Protein AF-A0A8H5G8B0-F1 (afdb_monomer)

Sequence (170 aa):
MNPIKRRKSSADFLSGIIDVLPSPAPQIRHLLTLHYIPQLEVNMFSFICLSVLVATLALATSSNAQSQAQCARNYTVHLGDICDGISAAQHTSTFQLANANQGVINADCSNLAAGMPLCLGDLGKDCSTVTVVQSGVGCATIADNAGIPLDTLLHNNPNVNADCTNIYEL

Mean predicted aligned error: 15.86 Å

Organism: NCBI:txid182062

Radius of gyration: 25.67 Å; Cα contacts (8 Å, |Δi|>4): 141; chains: 1; bounding box: 31×90×70 Å

Structure (mmCIF, N/CA/C/O backbone):
data_AF-A0A8H5G8B0-F1
#
_entry.id   AF-A0A8H5G8B0-F1
#
loop_
_atom_site.group_PDB
_atom_site.id
_atom_site.type_symbol
_atom_site.label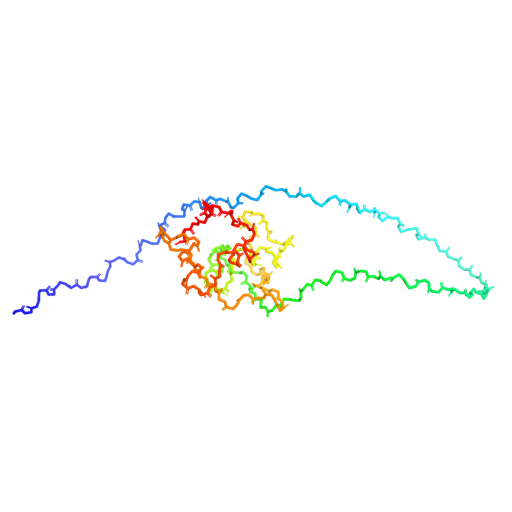_atom_id
_atom_site.label_alt_id
_atom_site.label_comp_id
_atom_site.label_asym_id
_atom_site.label_entity_id
_atom_site.label_seq_id
_atom_site.pdbx_PDB_ins_code
_atom_site.Cartn_x
_atom_site.Cartn_y
_atom_site.Cartn_z
_atom_site.occupancy
_atom_site.B_iso_or_equiv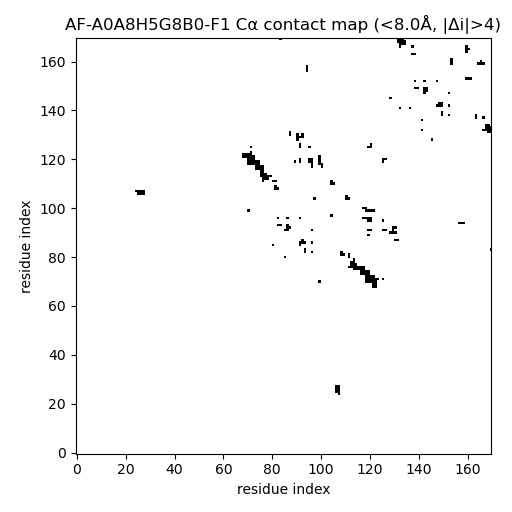
_atom_site.auth_seq_id
_atom_site.auth_comp_id
_atom_site.auth_asym_id
_atom_site.auth_atom_id
_atom_site.pdbx_PDB_model_num
ATOM 1 N N . MET A 1 1 ? 7.543 -42.416 29.370 1.00 39.25 1 MET A N 1
ATOM 2 C CA . MET A 1 1 ? 7.867 -43.144 28.124 1.00 39.25 1 MET A CA 1
ATOM 3 C C . MET A 1 1 ? 7.767 -42.161 26.965 1.00 39.25 1 MET A C 1
ATOM 5 O O . MET A 1 1 ? 6.714 -41.571 26.786 1.00 39.25 1 MET A O 1
ATOM 9 N N . ASN A 1 2 ? 8.889 -41.914 26.283 1.00 27.92 2 ASN A N 1
ATOM 10 C CA . ASN A 1 2 ? 9.012 -41.094 25.066 1.00 27.92 2 ASN A CA 1
ATOM 11 C C . ASN A 1 2 ? 8.803 -42.008 23.813 1.00 27.92 2 ASN A C 1
ATOM 13 O O . ASN A 1 2 ? 8.553 -43.199 24.001 1.00 27.92 2 ASN A O 1
ATOM 17 N N . PRO A 1 3 ? 8.868 -41.533 22.553 1.00 43.97 3 PRO A N 1
ATOM 18 C CA . PRO A 1 3 ? 7.772 -41.543 21.585 1.00 43.97 3 PRO A CA 1
ATOM 19 C C . PRO A 1 3 ? 8.006 -42.522 20.411 1.00 43.97 3 PRO A C 1
ATOM 21 O O . PRO A 1 3 ? 9.136 -42.897 20.095 1.00 43.97 3 PRO A O 1
ATOM 24 N N . ILE A 1 4 ? 6.955 -42.895 19.677 1.00 42.88 4 ILE A N 1
ATOM 25 C CA . ILE A 1 4 ? 7.121 -43.641 18.419 1.00 42.88 4 ILE A CA 1
ATOM 26 C C . ILE A 1 4 ? 7.371 -42.645 17.279 1.00 42.88 4 ILE A C 1
ATOM 28 O O . ILE A 1 4 ? 6.452 -42.019 16.758 1.00 42.88 4 ILE A O 1
ATOM 32 N N . LYS A 1 5 ? 8.642 -42.530 16.872 1.00 48.66 5 LYS A N 1
ATOM 33 C CA . LYS A 1 5 ? 9.064 -41.985 15.572 1.00 48.66 5 LYS A CA 1
ATOM 34 C C . LYS A 1 5 ? 8.484 -42.851 14.445 1.00 48.66 5 LYS A C 1
ATOM 36 O O . LYS A 1 5 ? 8.830 -44.029 14.356 1.00 48.66 5 LYS A O 1
ATOM 41 N N . ARG A 1 6 ? 7.726 -42.266 13.512 1.00 43.47 6 ARG A N 1
ATOM 42 C CA . ARG A 1 6 ? 7.654 -42.784 12.133 1.00 43.47 6 ARG A CA 1
ATOM 43 C C . ARG A 1 6 ? 8.392 -41.850 11.181 1.00 43.47 6 ARG A C 1
ATOM 45 O O . ARG A 1 6 ? 8.407 -40.637 11.352 1.00 43.47 6 ARG A O 1
ATOM 52 N N . ARG A 1 7 ? 9.115 -42.489 10.265 1.00 46.97 7 ARG A N 1
ATOM 53 C CA . ARG A 1 7 ? 10.191 -41.944 9.440 1.00 46.97 7 ARG A CA 1
ATOM 54 C C . ARG A 1 7 ? 9.650 -41.046 8.327 1.00 46.97 7 ARG A C 1
ATOM 56 O O . ARG A 1 7 ? 8.618 -41.340 7.739 1.00 46.97 7 ARG A O 1
ATOM 63 N N . LYS A 1 8 ? 10.427 -40.009 8.020 1.00 48.75 8 LYS A N 1
ATOM 64 C CA . LYS A 1 8 ? 10.336 -39.171 6.823 1.00 48.75 8 LYS A CA 1
ATOM 65 C C . LYS A 1 8 ? 10.572 -40.060 5.592 1.00 48.75 8 LYS A C 1
ATOM 67 O O . LYS A 1 8 ? 11.627 -40.688 5.515 1.00 48.75 8 LYS A O 1
ATOM 72 N N . SER A 1 9 ? 9.599 -40.147 4.685 1.00 37.34 9 SER A N 1
ATOM 73 C CA . SER A 1 9 ? 9.805 -40.712 3.346 1.00 37.34 9 SER A CA 1
ATOM 74 C C . SER A 1 9 ? 9.995 -39.555 2.373 1.00 37.34 9 SER A C 1
ATOM 76 O O . SER A 1 9 ? 9.118 -38.708 2.229 1.00 37.34 9 SER A O 1
ATOM 78 N N . SER A 1 10 ? 11.181 -39.494 1.776 1.00 50.41 10 SER A N 1
ATOM 79 C CA . SER A 1 10 ? 11.573 -38.555 0.731 1.00 50.41 10 SER A CA 1
ATOM 80 C C . SER A 1 10 ? 11.003 -39.023 -0.611 1.00 50.41 10 SER A C 1
ATOM 82 O O . SER A 1 10 ? 11.684 -39.717 -1.353 1.00 50.41 10 SER A O 1
ATOM 84 N N . ALA A 1 11 ? 9.735 -38.712 -0.848 1.00 45.16 11 ALA A N 1
ATOM 85 C CA . ALA A 1 11 ? 8.967 -38.771 -2.099 1.00 45.16 11 ALA A CA 1
ATOM 86 C C . ALA A 1 11 ? 7.541 -38.450 -1.623 1.00 45.16 11 ALA A C 1
ATOM 88 O O . ALA A 1 11 ? 6.993 -39.215 -0.843 1.00 45.16 11 ALA A O 1
ATOM 89 N N . ASP A 1 12 ? 7.017 -37.235 -1.759 1.00 40.69 12 ASP A N 1
ATOM 90 C CA . ASP A 1 12 ? 6.590 -36.672 -3.031 1.00 40.69 12 ASP A CA 1
ATOM 91 C C . ASP A 1 12 ? 6.764 -35.148 -3.024 1.00 40.69 12 ASP A C 1
ATOM 93 O O . ASP A 1 12 ? 6.009 -34.395 -2.415 1.00 40.69 12 ASP A O 1
ATOM 97 N N . PHE A 1 13 ? 7.812 -34.692 -3.707 1.00 43.84 13 PHE A N 1
ATOM 98 C CA . PHE A 1 13 ? 8.134 -33.284 -3.945 1.00 43.84 13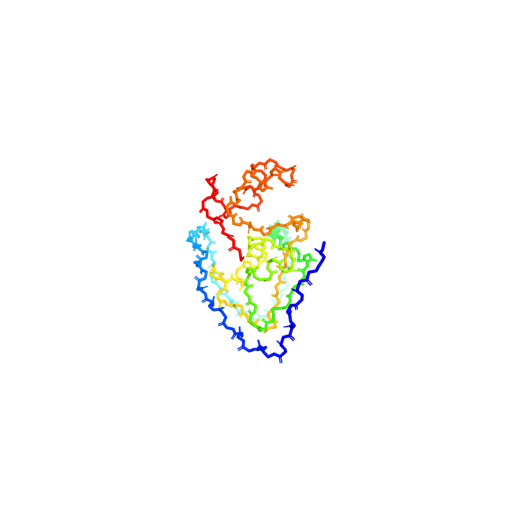 PHE A CA 1
ATOM 99 C C . PHE A 1 13 ? 7.465 -32.781 -5.237 1.00 43.84 13 PHE A C 1
ATOM 101 O O . PHE A 1 13 ? 8.051 -31.989 -5.960 1.00 43.84 13 PHE A O 1
ATOM 108 N N . LEU A 1 14 ? 6.271 -33.273 -5.585 1.00 43.41 14 LEU A N 1
ATOM 109 C CA . LEU A 1 14 ? 5.559 -32.881 -6.809 1.00 43.41 14 LEU A CA 1
ATOM 110 C C . LEU A 1 14 ? 4.044 -32.835 -6.589 1.00 43.41 14 LEU A C 1
ATOM 112 O O . LEU A 1 14 ? 3.292 -33.631 -7.137 1.00 43.41 14 LEU A O 1
ATOM 116 N N . SER A 1 15 ? 3.603 -31.854 -5.809 1.00 40.06 15 SER A N 1
ATOM 117 C CA . SER A 1 15 ? 2.235 -31.340 -5.905 1.00 40.06 15 SER A CA 1
ATOM 118 C C . SER A 1 15 ? 2.280 -29.816 -5.787 1.00 40.06 15 SER A C 1
ATOM 120 O O . SER A 1 15 ? 1.737 -29.216 -4.867 1.00 40.06 15 SER A O 1
ATOM 122 N N . GLY A 1 16 ? 3.047 -29.195 -6.687 1.00 42.47 16 GLY A N 1
ATOM 123 C CA . GLY A 1 16 ? 2.882 -27.784 -7.016 1.00 42.47 16 GLY A CA 1
ATOM 124 C C . GLY A 1 16 ? 1.698 -27.648 -7.969 1.00 42.47 16 GLY A C 1
ATOM 125 O O . GLY A 1 16 ? 1.522 -28.507 -8.829 1.00 42.47 16 GLY A O 1
ATOM 126 N N . ILE A 1 17 ? 0.942 -26.560 -7.820 1.00 44.44 17 ILE A N 1
ATOM 127 C CA . ILE A 1 17 ? -0.392 -26.283 -8.384 1.00 44.44 17 ILE A CA 1
ATOM 128 C C . ILE A 1 17 ? -1.507 -26.730 -7.420 1.00 44.44 17 ILE A C 1
ATOM 130 O O . ILE A 1 17 ? -2.270 -27.653 -7.682 1.00 44.44 17 ILE A O 1
ATOM 134 N N . ILE A 1 18 ? -1.574 -26.044 -6.275 1.00 39.69 18 ILE A N 1
ATOM 135 C CA . ILE A 1 18 ? -2.824 -25.851 -5.535 1.00 39.69 18 ILE A CA 1
ATOM 136 C C . ILE A 1 18 ? -3.424 -24.562 -6.096 1.00 39.69 18 ILE A C 1
ATOM 138 O O . ILE A 1 18 ? -2.825 -23.497 -5.972 1.00 39.69 18 ILE A O 1
ATOM 142 N N . ASP A 1 19 ? -4.531 -24.723 -6.813 1.00 31.23 19 ASP A N 1
ATOM 143 C CA . ASP A 1 19 ? -5.660 -23.802 -6.932 1.00 31.23 19 ASP A CA 1
ATOM 144 C C . ASP A 1 19 ? -5.351 -22.308 -6.752 1.00 31.23 19 ASP A C 1
ATOM 146 O O . ASP A 1 19 ? -5.561 -21.721 -5.691 1.00 31.23 19 ASP A O 1
ATOM 150 N N . VAL A 1 20 ? -4.952 -21.659 -7.851 1.00 40.31 20 VAL A N 1
ATOM 151 C CA . VAL A 1 20 ? -5.184 -20.221 -8.025 1.00 40.31 20 VAL A CA 1
ATOM 152 C C . VAL A 1 20 ? -6.694 -20.047 -8.180 1.00 40.31 20 VAL A C 1
ATOM 154 O O . VAL A 1 20 ? -7.227 -20.015 -9.290 1.00 40.31 20 VAL A O 1
ATOM 157 N N . LEU A 1 21 ? -7.412 -20.002 -7.058 1.00 33.22 21 LEU A N 1
ATOM 158 C CA . LEU A 1 21 ? -8.733 -19.397 -7.046 1.00 33.22 21 LEU A CA 1
ATOM 159 C C . LEU A 1 21 ? -8.536 -17.949 -7.511 1.00 33.22 21 LEU A C 1
ATOM 161 O O . LEU A 1 21 ? -7.690 -17.253 -6.945 1.00 33.22 21 LEU A O 1
ATOM 165 N N . PRO A 1 22 ? -9.247 -17.486 -8.552 1.00 36.88 22 PRO A N 1
ATOM 166 C CA . PRO A 1 22 ? -9.211 -16.081 -8.908 1.00 36.88 22 PRO A CA 1
ATOM 167 C C . PRO A 1 22 ? -9.704 -15.298 -7.691 1.00 36.88 22 PRO A C 1
ATOM 169 O O . PRO A 1 22 ? -10.882 -15.376 -7.335 1.00 36.88 22 PRO A O 1
ATOM 172 N N . SER A 1 23 ? -8.782 -14.591 -7.032 1.00 45.09 23 SER A N 1
ATOM 173 C CA . SER A 1 23 ? -9.120 -13.605 -6.011 1.00 45.09 23 SER A CA 1
ATOM 174 C C . SER A 1 23 ? -10.174 -12.673 -6.619 1.00 45.09 23 SER A C 1
ATOM 176 O O . SER A 1 23 ? -10.031 -12.289 -7.790 1.00 45.09 23 SER A O 1
ATOM 178 N N . PRO A 1 24 ? -11.281 -12.368 -5.918 1.00 41.22 24 PRO A N 1
ATOM 179 C CA . PRO A 1 24 ? -12.280 -11.456 -6.444 1.00 41.22 24 PRO A CA 1
ATOM 180 C C . PRO A 1 24 ? -11.581 -10.128 -6.722 1.00 41.22 24 PRO A C 1
ATOM 182 O O . PRO A 1 24 ? -11.115 -9.463 -5.800 1.00 41.22 24 PRO A O 1
ATOM 185 N N . ALA A 1 25 ? -11.481 -9.785 -8.010 1.00 44.25 25 ALA A N 1
ATOM 186 C CA . ALA A 1 25 ? -10.879 -8.550 -8.486 1.00 44.25 25 ALA A CA 1
ATOM 187 C C . ALA A 1 25 ? -11.283 -7.385 -7.568 1.00 44.25 25 ALA A C 1
ATOM 189 O O . ALA A 1 25 ? -12.480 -7.261 -7.267 1.00 44.25 25 ALA A O 1
ATOM 190 N N . PRO A 1 26 ? -10.346 -6.529 -7.120 1.00 43.81 26 PRO A N 1
ATOM 191 C CA . PRO A 1 26 ? -10.726 -5.332 -6.393 1.00 43.81 26 PRO A CA 1
ATOM 192 C C . PRO A 1 26 ? -11.654 -4.528 -7.307 1.00 43.81 26 PRO A C 1
ATOM 194 O O . PRO A 1 26 ? -11.273 -4.054 -8.376 1.00 43.81 26 PRO A O 1
ATOM 197 N N . GLN A 1 27 ? -12.926 -4.465 -6.915 1.00 41.59 27 GLN A N 1
ATOM 198 C CA . GLN A 1 27 ? -13.987 -3.769 -7.630 1.00 41.59 27 GLN A CA 1
ATOM 199 C C . GLN A 1 27 ? -13.703 -2.267 -7.584 1.00 41.59 27 GLN A C 1
ATOM 201 O O . GLN A 1 27 ? -14.251 -1.536 -6.762 1.00 41.59 27 GLN A O 1
ATOM 206 N N . ILE A 1 28 ? -12.835 -1.785 -8.468 1.00 48.81 28 ILE A N 1
ATOM 207 C CA . ILE A 1 28 ? -12.611 -0.356 -8.653 1.00 48.81 28 ILE A CA 1
ATOM 208 C C . ILE A 1 28 ? -13.630 0.121 -9.677 1.00 48.81 28 ILE A C 1
ATOM 210 O O . ILE A 1 28 ? -13.414 0.083 -10.889 1.00 48.81 28 ILE A O 1
ATOM 214 N N . ARG A 1 29 ? -14.777 0.586 -9.177 1.00 34.59 29 ARG A N 1
ATOM 215 C CA . ARG A 1 29 ? -15.742 1.329 -9.988 1.00 34.59 29 ARG A CA 1
ATOM 216 C C . ARG A 1 29 ? -15.599 2.838 -9.780 1.00 34.59 29 ARG A C 1
ATOM 218 O O . ARG A 1 29 ? -16.159 3.417 -8.862 1.00 34.59 29 ARG A O 1
ATOM 225 N N . HIS A 1 30 ? -14.865 3.395 -10.744 1.00 43.22 30 HIS A N 1
ATOM 226 C CA . HIS A 1 30 ? -15.032 4.660 -11.470 1.00 43.22 30 HIS A CA 1
ATOM 227 C C . HIS A 1 30 ? -14.971 6.029 -10.770 1.00 43.22 30 HIS A C 1
ATOM 229 O O . HIS A 1 30 ? -15.927 6.499 -10.165 1.00 43.22 30 HIS A O 1
ATOM 235 N N . LEU A 1 31 ? -13.852 6.708 -11.074 1.00 38.44 31 LEU A N 1
ATOM 236 C CA . LEU A 1 31 ? -13.731 7.984 -11.804 1.00 38.44 31 LEU A CA 1
ATOM 237 C C . LEU A 1 31 ? -14.830 9.035 -11.611 1.00 38.44 31 LEU A C 1
ATOM 239 O O . LEU A 1 31 ? -15.921 8.867 -12.142 1.00 38.44 31 LEU A O 1
ATOM 243 N N . LEU A 1 32 ? -14.412 10.216 -11.145 1.00 28.72 32 LEU A N 1
ATOM 244 C CA . LEU A 1 32 ? -14.804 11.505 -11.729 1.00 28.72 32 LEU A CA 1
ATOM 245 C C . LEU A 1 32 ? -13.633 12.505 -11.608 1.00 28.72 32 LEU A C 1
ATOM 247 O O . LEU A 1 32 ? -13.565 13.289 -10.668 1.00 28.72 32 LEU 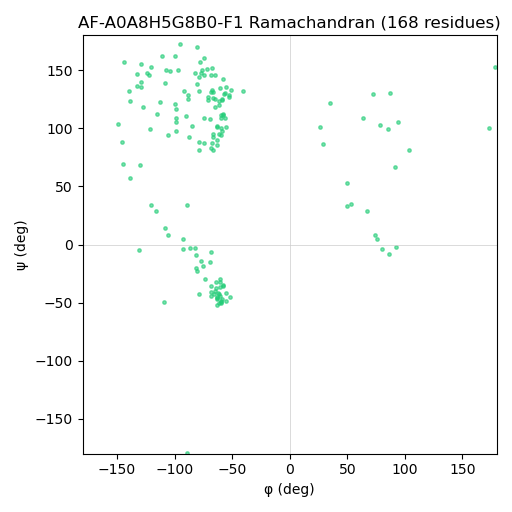A O 1
ATOM 251 N N . THR A 1 33 ? -12.730 12.525 -12.590 1.00 36.94 33 THR A N 1
ATOM 252 C CA . THR A 1 33 ? -12.008 13.754 -12.967 1.00 36.94 33 THR A CA 1
ATOM 253 C C . THR A 1 33 ? -12.597 14.240 -14.286 1.00 36.94 33 THR A C 1
ATOM 255 O O . THR A 1 33 ? -12.239 13.779 -15.366 1.00 36.94 33 THR A O 1
ATOM 258 N N . LEU A 1 34 ? -13.566 15.152 -14.197 1.00 37.47 34 LEU A N 1
ATOM 259 C CA . LEU A 1 34 ? -13.910 16.036 -15.311 1.00 37.47 34 LEU A CA 1
ATOM 260 C C . LEU A 1 34 ? -12.840 17.138 -15.409 1.00 37.47 34 LEU A C 1
ATOM 262 O O . LEU A 1 34 ? -12.314 17.544 -14.373 1.00 37.47 34 LEU A O 1
ATOM 266 N N . HIS A 1 35 ? -12.618 17.631 -16.637 1.00 44.44 35 HIS A N 1
ATOM 267 C CA . HIS A 1 35 ? -11.688 18.677 -17.134 1.00 44.44 35 HIS A CA 1
ATOM 268 C C . HIS A 1 35 ? -10.447 18.102 -17.859 1.00 44.44 35 HIS A C 1
ATOM 270 O O . HIS A 1 35 ? -9.445 17.769 -17.244 1.00 44.44 35 HIS A O 1
ATOM 276 N N . TYR A 1 36 ? -10.575 17.735 -19.143 1.00 40.06 36 TYR A N 1
ATOM 277 C CA . TYR A 1 36 ? -10.458 18.571 -20.365 1.00 40.06 36 TYR A CA 1
ATOM 278 C C . TYR A 1 36 ? -8.999 18.726 -20.840 1.00 40.06 36 TYR A C 1
ATOM 280 O O . TYR A 1 36 ? -8.250 19.552 -20.329 1.00 40.06 36 TYR A O 1
ATOM 288 N N . ILE A 1 37 ? -8.618 17.934 -21.850 1.00 46.06 37 ILE A N 1
ATOM 289 C CA . ILE A 1 37 ? -7.365 18.076 -22.605 1.00 46.06 37 ILE A CA 1
ATOM 290 C C . ILE A 1 37 ? -7.703 18.826 -23.903 1.00 46.06 37 ILE A C 1
ATOM 292 O O . ILE A 1 37 ? -8.349 18.230 -24.771 1.00 46.06 37 ILE A O 1
ATOM 296 N N . PRO A 1 38 ? -7.304 20.098 -24.085 1.00 48.22 38 PRO A N 1
ATOM 297 C CA . PRO A 1 38 ? -7.345 20.699 -25.405 1.00 48.22 38 PRO A CA 1
ATOM 298 C C . PRO A 1 38 ? -6.245 20.073 -26.270 1.00 48.22 38 PRO A C 1
ATOM 300 O O . PRO A 1 38 ? -5.070 20.038 -25.904 1.00 48.22 38 PRO A O 1
ATOM 303 N N . GLN A 1 39 ? -6.682 19.536 -27.404 1.00 46.31 39 GLN A N 1
ATOM 304 C CA . GLN A 1 39 ? -5.855 18.977 -28.462 1.00 46.31 39 GLN A CA 1
ATOM 305 C C . GLN A 1 39 ? -4.875 20.030 -28.994 1.00 46.31 39 GLN A C 1
ATOM 307 O O . GLN A 1 39 ? -5.209 21.209 -29.117 1.00 46.31 39 GLN A O 1
ATOM 312 N N . LEU A 1 40 ? -3.668 19.563 -29.311 1.00 46.62 40 LEU A N 1
ATOM 313 C CA . LEU A 1 40 ? -2.637 20.292 -30.035 1.00 46.62 40 LEU A CA 1
ATOM 314 C C . LEU A 1 40 ? -3.192 20.857 -31.351 1.00 46.62 40 LEU A C 1
ATOM 316 O O . LEU A 1 40 ? -3.627 20.092 -32.205 1.00 46.62 40 LEU A O 1
ATOM 320 N N . GLU A 1 41 ? -2.996 22.153 -31.580 1.00 44.78 41 GLU A N 1
ATOM 321 C CA . GLU A 1 41 ? -2.649 22.645 -32.914 1.00 44.78 41 GLU A CA 1
ATOM 322 C C . GLU A 1 41 ? -1.308 23.372 -32.822 1.00 44.78 41 GLU A C 1
ATOM 324 O O . GLU A 1 41 ? -1.203 24.516 -32.379 1.00 44.78 41 GLU A O 1
ATOM 329 N N . VAL A 1 42 ? -0.243 22.670 -33.211 1.00 46.41 42 VAL A N 1
ATOM 330 C CA . VAL A 1 42 ? 1.054 23.289 -33.479 1.00 46.41 42 VAL A CA 1
ATOM 331 C C . VAL A 1 42 ? 0.991 23.936 -34.859 1.00 46.41 42 VAL A C 1
ATOM 333 O O . VAL A 1 42 ? 1.344 23.327 -35.866 1.00 46.41 42 VAL A O 1
ATOM 336 N N . ASN A 1 43 ? 0.547 25.191 -34.916 1.00 47.97 43 ASN A N 1
ATOM 337 C CA . ASN A 1 43 ? 0.698 25.997 -36.123 1.00 47.97 43 ASN A CA 1
ATOM 338 C C . ASN A 1 43 ? 2.157 26.437 -36.267 1.00 47.97 43 ASN A C 1
ATOM 340 O O . ASN A 1 43 ? 2.590 27.498 -35.821 1.00 47.97 43 ASN A O 1
ATOM 344 N N . MET A 1 44 ? 2.911 25.559 -36.918 1.00 55.00 44 MET A N 1
ATOM 345 C CA . MET A 1 44 ? 4.179 25.836 -37.562 1.00 55.00 44 MET A CA 1
ATOM 346 C C . MET A 1 44 ? 3.964 26.875 -38.671 1.00 55.00 44 MET A C 1
ATOM 348 O O . MET A 1 44 ? 3.629 26.519 -39.797 1.00 55.00 44 MET A O 1
ATOM 352 N N . PHE A 1 45 ? 4.177 28.159 -38.368 1.00 47.44 45 PHE A N 1
ATOM 353 C CA . PHE A 1 45 ? 4.349 29.187 -39.393 1.00 47.44 45 PHE A CA 1
ATOM 354 C C . PHE A 1 45 ? 5.748 29.786 -39.335 1.00 47.44 45 PHE A C 1
ATOM 356 O O . PHE A 1 45 ? 6.182 30.428 -38.383 1.00 47.44 45 PHE A O 1
ATOM 363 N N . SER A 1 46 ? 6.443 29.460 -40.411 1.00 51.94 46 SER A N 1
ATOM 364 C CA . SER A 1 46 ? 7.800 29.795 -40.773 1.00 51.94 46 SER A CA 1
ATOM 365 C C . SER A 1 46 ? 7.917 31.236 -41.302 1.00 51.94 46 SER A C 1
ATOM 367 O O . SER A 1 46 ? 6.970 31.766 -41.876 1.00 51.94 46 SER A O 1
ATOM 369 N N . PHE A 1 47 ? 9.144 31.766 -41.206 1.00 44.28 47 PHE A N 1
ATOM 370 C CA . PHE A 1 47 ? 9.771 32.856 -41.979 1.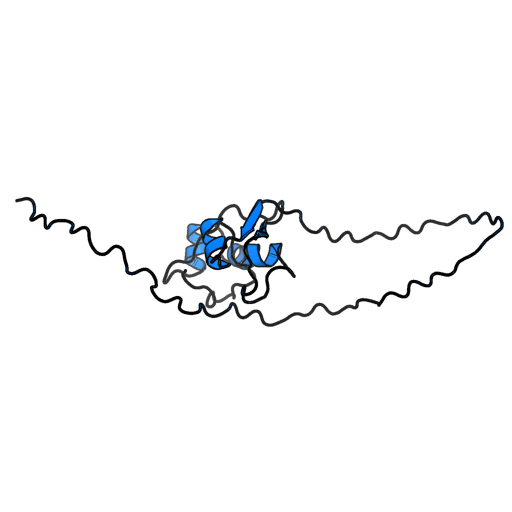00 44.28 47 PHE A CA 1
ATOM 371 C C . PHE A 1 47 ? 9.739 34.331 -41.481 1.00 44.28 47 PHE A C 1
ATOM 373 O O . PHE A 1 47 ? 8.788 35.065 -41.696 1.00 44.28 47 PHE A O 1
ATOM 380 N N . ILE A 1 48 ? 10.920 34.758 -40.989 1.00 50.91 48 ILE A N 1
ATOM 381 C CA . ILE A 1 48 ? 11.741 35.940 -41.375 1.00 50.91 48 ILE A CA 1
ATOM 382 C C . ILE A 1 48 ? 11.305 37.392 -41.001 1.00 50.91 48 ILE A C 1
ATOM 384 O O . ILE A 1 48 ? 10.272 37.895 -41.414 1.00 50.91 48 ILE A O 1
ATOM 388 N N . CYS A 1 49 ? 12.287 38.098 -40.404 1.00 50.72 49 CYS A N 1
ATOM 389 C CA . CYS A 1 49 ? 12.630 39.541 -40.453 1.00 50.72 49 CYS A CA 1
ATOM 390 C C . CYS A 1 49 ? 12.008 40.599 -39.510 1.00 50.72 49 CYS A C 1
ATOM 392 O O . CYS A 1 49 ? 10.812 40.840 -39.477 1.00 50.72 49 CYS A O 1
ATOM 394 N N . LEU A 1 50 ? 12.957 41.372 -38.950 1.00 41.69 50 LEU A N 1
ATOM 395 C CA . LEU A 1 50 ? 12.923 42.761 -38.461 1.00 41.69 50 LEU A CA 1
ATOM 396 C C . LEU A 1 50 ? 12.290 43.071 -37.086 1.00 41.69 50 LEU A C 1
ATOM 398 O O . LEU A 1 50 ? 11.086 43.213 -36.925 1.00 41.69 50 LEU A O 1
ATOM 402 N N . SER A 1 51 ? 13.190 43.283 -36.118 1.00 58.25 51 SER A N 1
ATOM 403 C CA . SER A 1 51 ? 13.169 44.327 -35.078 1.00 58.25 51 SER A CA 1
ATOM 404 C C . SER A 1 51 ? 11.813 44.908 -34.649 1.00 58.25 51 SER A C 1
ATOM 406 O O . SER A 1 51 ? 11.348 45.885 -35.235 1.00 58.25 51 SER A O 1
ATOM 408 N N . VAL A 1 52 ? 11.292 44.448 -33.508 1.00 48.47 52 VAL A N 1
ATOM 409 C CA . VAL A 1 52 ? 10.457 45.275 -32.622 1.00 48.47 52 VAL A CA 1
ATOM 410 C C . VAL A 1 52 ? 10.848 44.992 -31.170 1.00 48.47 52 VAL A C 1
ATOM 412 O O . VAL A 1 52 ? 10.839 43.850 -30.717 1.00 48.47 52 VAL A O 1
ATOM 415 N N . LEU A 1 53 ? 11.219 46.055 -30.452 1.00 54.75 53 LEU A N 1
ATOM 416 C CA . LEU A 1 53 ? 11.434 46.082 -29.008 1.00 54.75 53 LEU A CA 1
ATOM 417 C C . LEU A 1 53 ? 10.079 45.859 -28.317 1.00 54.75 53 LEU A C 1
ATOM 419 O O . LEU A 1 53 ? 9.329 46.808 -28.103 1.00 54.75 53 LEU A O 1
ATOM 423 N N . VAL A 1 54 ? 9.736 44.613 -27.999 1.00 52.59 54 VAL A N 1
ATOM 424 C CA . VAL A 1 54 ? 8.543 44.312 -27.200 1.00 52.59 54 VAL A CA 1
ATOM 425 C C . VAL A 1 54 ? 8.993 44.099 -25.761 1.00 52.59 54 VAL A C 1
ATOM 427 O O . VAL A 1 54 ? 9.595 43.081 -25.432 1.00 52.59 54 VAL A O 1
ATOM 430 N N . ALA A 1 55 ? 8.723 45.080 -24.897 1.00 55.66 55 ALA A N 1
ATOM 431 C CA . ALA A 1 55 ? 8.811 44.903 -23.453 1.00 55.66 55 ALA A CA 1
ATOM 432 C C . ALA A 1 55 ? 7.694 43.939 -23.026 1.00 55.66 55 ALA A C 1
ATOM 434 O O . ALA A 1 55 ? 6.572 44.346 -22.731 1.00 55.66 55 ALA A O 1
ATOM 435 N N . THR A 1 56 ? 7.977 42.639 -23.070 1.00 55.44 56 THR A N 1
ATOM 436 C CA . THR A 1 56 ? 7.039 41.612 -22.628 1.00 55.44 56 THR A CA 1
ATOM 437 C C . THR A 1 56 ? 7.004 41.609 -21.107 1.00 55.44 56 THR A C 1
ATOM 439 O O . THR A 1 56 ? 7.957 41.185 -20.453 1.00 55.44 56 THR A O 1
ATOM 442 N N . LEU A 1 57 ? 5.896 42.082 -20.541 1.00 57.19 57 LEU A N 1
ATOM 443 C CA . LEU A 1 57 ? 5.555 41.851 -19.145 1.00 57.19 57 LEU A CA 1
ATOM 444 C C . LEU A 1 57 ? 5.366 40.335 -18.984 1.00 57.19 57 LEU A C 1
ATOM 446 O O . LEU A 1 57 ? 4.361 39.780 -19.427 1.00 57.19 57 LEU A O 1
ATOM 450 N N . ALA A 1 58 ? 6.369 39.648 -18.437 1.00 61.88 58 ALA A N 1
ATOM 451 C CA . ALA A 1 58 ? 6.275 38.227 -18.143 1.00 61.88 58 ALA A CA 1
ATOM 452 C C . ALA A 1 58 ? 5.232 38.042 -17.033 1.00 61.88 58 ALA A C 1
ATOM 454 O O . ALA A 1 58 ? 5.527 38.191 -15.849 1.00 61.88 58 ALA A O 1
ATOM 455 N N . LEU A 1 59 ? 3.989 37.757 -17.420 1.00 61.09 59 LEU A N 1
ATOM 456 C CA . LEU A 1 59 ? 3.003 37.182 -16.518 1.00 61.09 59 LEU A CA 1
ATOM 457 C C . LEU A 1 59 ? 3.561 35.816 -16.120 1.00 61.09 59 LEU A C 1
ATOM 459 O O . LEU A 1 59 ? 3.550 34.879 -16.919 1.00 61.09 59 LEU A O 1
ATOM 463 N N . ALA A 1 60 ? 4.125 35.739 -14.914 1.00 63.22 60 ALA A N 1
ATOM 464 C CA . ALA A 1 60 ? 4.519 34.485 -14.301 1.00 63.22 60 ALA A CA 1
ATOM 465 C C . ALA A 1 60 ? 3.258 33.625 -14.187 1.00 63.22 60 ALA A C 1
ATOM 467 O O . ALA A 1 60 ? 2.438 33.803 -13.288 1.00 63.22 60 ALA A O 1
ATOM 468 N N . THR A 1 61 ? 3.065 32.726 -15.148 1.00 61.16 61 THR A N 1
ATOM 469 C CA . THR A 1 61 ? 2.106 31.646 -14.994 1.00 61.16 61 THR A CA 1
ATOM 470 C C . THR A 1 61 ? 2.702 30.745 -13.927 1.00 61.16 61 THR A C 1
ATOM 472 O O . THR A 1 61 ? 3.739 30.116 -14.126 1.00 61.16 61 THR A O 1
ATOM 475 N N . SER A 1 62 ? 2.104 30.756 -12.736 1.00 57.12 62 SER A N 1
ATOM 476 C CA . SER A 1 62 ? 2.383 29.748 -11.726 1.00 57.12 62 SER A CA 1
ATOM 477 C C . SER A 1 62 ? 2.005 28.410 -12.343 1.00 57.12 62 SER A C 1
ATOM 479 O O . SER A 1 62 ? 0.823 28.075 -12.444 1.00 57.12 62 SER A O 1
ATOM 481 N N . SER A 1 63 ? 3.002 27.669 -12.817 1.00 58.84 63 SER A N 1
ATOM 482 C CA . SER A 1 63 ? 2.838 26.254 -13.073 1.00 58.84 63 SER A CA 1
ATOM 483 C C . SER A 1 63 ? 2.454 25.638 -11.735 1.00 58.84 63 SER A C 1
ATOM 485 O O . SER A 1 63 ? 3.246 25.599 -10.794 1.00 58.84 63 SER A O 1
ATOM 487 N N . ASN A 1 64 ? 1.209 25.174 -11.632 1.00 54.66 64 ASN A N 1
ATOM 488 C CA . ASN A 1 64 ? 0.876 24.151 -10.658 1.00 54.66 64 ASN A CA 1
ATOM 489 C C . ASN A 1 64 ? 1.699 22.931 -11.069 1.00 54.66 64 ASN A C 1
ATOM 491 O O . ASN A 1 64 ? 1.252 22.098 -11.856 1.00 54.66 64 ASN A O 1
ATOM 495 N N . ALA A 1 65 ? 2.947 22.870 -10.605 1.00 49.59 65 ALA A N 1
ATOM 496 C CA . ALA A 1 65 ? 3.692 21.637 -10.556 1.00 49.59 65 ALA A CA 1
ATOM 497 C C . ALA A 1 65 ? 2.905 20.762 -9.586 1.00 49.59 65 ALA A C 1
ATOM 499 O O . ALA A 1 65 ? 3.091 20.826 -8.372 1.00 49.59 65 ALA A O 1
ATOM 500 N N . GLN A 1 66 ? 1.949 20.005 -10.121 1.00 46.12 66 GLN A N 1
ATOM 501 C CA . GLN A 1 66 ? 1.432 18.844 -9.436 1.00 46.12 66 GLN A CA 1
ATOM 502 C C . GLN A 1 66 ? 2.652 17.953 -9.259 1.00 46.12 66 GLN A C 1
ATOM 504 O O . GLN A 1 66 ? 3.095 17.305 -10.204 1.00 46.12 66 GLN A O 1
ATOM 509 N N . SER A 1 67 ? 3.289 18.078 -8.094 1.00 52.50 67 SER A N 1
ATOM 510 C CA . SER A 1 67 ? 4.461 17.310 -7.720 1.00 52.50 67 SER A CA 1
ATOM 511 C C . SER A 1 67 ? 4.062 15.853 -7.867 1.00 52.50 67 SER A C 1
ATOM 513 O O . SER A 1 67 ? 3.366 15.330 -7.000 1.00 52.50 67 SER A O 1
ATOM 515 N N . GLN A 1 68 ? 4.459 15.204 -8.964 1.00 56.56 68 GLN A N 1
ATOM 516 C CA . GLN A 1 68 ? 4.516 13.752 -8.978 1.00 56.56 68 GLN A CA 1
ATOM 517 C C . GLN A 1 68 ? 5.428 13.403 -7.814 1.00 56.56 68 GLN A C 1
ATOM 519 O O . GLN A 1 68 ? 6.605 13.775 -7.810 1.00 56.56 68 GLN A O 1
ATOM 524 N N . ALA A 1 69 ? 4.839 12.847 -6.758 1.00 73.44 69 ALA A N 1
ATOM 525 C CA . ALA A 1 69 ? 5.599 12.471 -5.591 1.00 73.44 69 ALA A CA 1
ATOM 526 C C . ALA A 1 69 ? 6.695 11.510 -6.065 1.00 73.44 69 ALA A C 1
ATOM 528 O O . ALA A 1 69 ? 6.459 10.624 -6.885 1.00 73.44 69 ALA A O 1
ATOM 529 N N . GLN A 1 70 ? 7.934 11.780 -5.661 1.00 88.94 70 GLN A N 1
ATOM 530 C CA . GLN A 1 70 ? 9.059 10.976 -6.119 1.00 88.94 70 GLN A CA 1
ATOM 531 C C . GLN A 1 70 ? 8.954 9.580 -5.515 1.00 88.94 70 GLN A C 1
ATOM 533 O O . GLN A 1 70 ? 8.537 9.442 -4.370 1.00 88.94 70 GLN A O 1
ATOM 538 N N . CYS A 1 71 ? 9.377 8.554 -6.246 1.00 95.19 71 CYS A N 1
ATOM 539 C CA . CYS A 1 71 ? 9.318 7.201 -5.717 1.00 95.19 71 CYS A CA 1
ATOM 540 C C . CYS A 1 71 ? 10.349 6.978 -4.596 1.00 95.19 71 CYS A C 1
ATOM 542 O O . CYS A 1 71 ? 11.541 7.214 -4.799 1.00 95.19 71 CYS A O 1
ATOM 544 N N . ALA A 1 72 ? 9.907 6.500 -3.429 1.00 95.56 72 ALA A N 1
ATOM 545 C CA . ALA A 1 72 ? 10.776 6.205 -2.287 1.00 95.56 72 ALA A CA 1
ATOM 546 C C . ALA A 1 72 ? 11.514 4.871 -2.450 1.00 95.56 72 ALA A C 1
ATOM 548 O O . ALA A 1 72 ? 12.701 4.758 -2.143 1.00 95.56 72 ALA A O 1
ATOM 549 N N . ARG A 1 73 ? 10.802 3.850 -2.934 1.00 96.38 73 ARG A N 1
ATOM 550 C CA . ARG A 1 73 ? 11.308 2.485 -3.100 1.00 96.38 73 ARG A CA 1
ATOM 551 C C . ARG A 1 73 ? 10.809 1.908 -4.412 1.00 96.38 73 ARG A C 1
ATOM 553 O O . ARG A 1 73 ? 9.619 1.964 -4.693 1.00 96.38 73 ARG A O 1
ATOM 560 N N . ASN A 1 74 ? 11.711 1.317 -5.182 1.00 97.56 74 ASN A N 1
ATOM 561 C CA . ASN A 1 74 ? 11.391 0.734 -6.481 1.00 97.56 74 ASN A CA 1
ATOM 562 C C . ASN A 1 74 ? 11.337 -0.790 -6.393 1.00 97.56 74 ASN A C 1
ATOM 564 O O . ASN A 1 74 ? 12.083 -1.403 -5.629 1.00 97.56 74 ASN A O 1
ATOM 568 N N . TYR A 1 75 ? 10.500 -1.386 -7.231 1.00 98.31 75 TYR A N 1
ATOM 569 C CA . TYR A 1 75 ? 10.413 -2.822 -7.449 1.00 98.31 75 TYR A CA 1
ATOM 570 C C . TYR A 1 75 ? 10.387 -3.114 -8.945 1.00 98.31 75 TYR A C 1
ATOM 572 O O . TYR A 1 75 ? 9.862 -2.328 -9.727 1.00 98.31 75 TYR A O 1
ATOM 580 N N . THR A 1 76 ? 10.972 -4.233 -9.358 1.00 98.44 76 THR A N 1
ATOM 581 C CA . THR A 1 76 ? 10.869 -4.719 -10.737 1.00 98.44 76 THR A CA 1
ATOM 582 C C . THR A 1 76 ? 10.073 -6.005 -10.715 1.00 98.44 76 THR A C 1
ATOM 584 O O . THR A 1 76 ? 10.453 -6.944 -10.022 1.00 98.44 76 THR A O 1
ATOM 587 N N . VAL A 1 77 ? 8.975 -6.025 -11.465 1.00 98.56 77 VAL A N 1
ATOM 588 C CA . VAL A 1 77 ? 8.068 -7.170 -11.548 1.00 98.56 77 VAL A CA 1
ATOM 589 C C . VAL A 1 77 ? 8.809 -8.397 -12.078 1.00 98.56 77 VAL A C 1
ATOM 591 O O . VAL A 1 77 ? 9.530 -8.323 -13.076 1.00 98.56 77 VAL A O 1
ATOM 594 N N . HIS A 1 78 ? 8.602 -9.537 -11.435 1.00 98.00 78 HIS A N 1
ATOM 595 C CA . HIS A 1 78 ? 9.035 -10.855 -11.872 1.00 98.00 78 HIS A CA 1
ATOM 596 C C . HIS A 1 78 ? 7.880 -11.620 -12.525 1.00 98.00 78 HIS A C 1
ATOM 598 O O . HIS A 1 78 ? 6.701 -11.291 -12.392 1.00 98.00 78 HIS A O 1
ATOM 604 N N . LEU A 1 79 ? 8.223 -12.664 -13.282 1.00 96.94 79 LEU A N 1
ATOM 605 C CA . LEU A 1 79 ? 7.222 -13.515 -13.914 1.00 96.94 79 LEU A CA 1
ATOM 606 C C . LEU A 1 79 ? 6.408 -14.261 -12.846 1.00 96.94 79 LEU A C 1
ATOM 608 O O . LEU A 1 79 ? 6.979 -14.998 -12.047 1.00 96.94 79 LEU A O 1
ATOM 612 N N . GLY A 1 80 ? 5.083 -14.114 -12.896 1.00 94.94 80 GLY A N 1
ATOM 613 C CA . GLY A 1 80 ? 4.158 -14.742 -11.948 1.00 94.94 80 GLY A CA 1
ATOM 614 C C . GLY A 1 80 ? 3.810 -13.877 -10.736 1.00 94.94 80 GLY A C 1
ATOM 615 O O . GLY A 1 80 ? 2.989 -14.301 -9.927 1.00 94.94 80 GLY A O 1
ATOM 616 N N . ASP A 1 81 ? 4.382 -12.677 -10.622 1.00 97.88 81 ASP A N 1
ATOM 617 C CA . ASP A 1 81 ? 3.975 -11.730 -9.591 1.00 97.88 81 ASP A CA 1
ATOM 618 C C . ASP A 1 81 ? 2.525 -11.270 -9.785 1.00 97.88 81 ASP A C 1
ATOM 620 O O . ASP A 1 81 ? 2.049 -11.055 -10.902 1.00 97.88 81 ASP A O 1
ATOM 624 N N . ILE A 1 82 ? 1.860 -11.037 -8.659 1.00 95.94 82 ILE A N 1
ATOM 625 C CA . ILE A 1 82 ? 0.554 -10.383 -8.552 1.00 95.94 82 ILE A CA 1
ATOM 626 C C . ILE A 1 82 ? 0.657 -9.265 -7.508 1.00 95.94 82 ILE A C 1
ATOM 628 O O . ILE A 1 82 ? 1.516 -9.342 -6.623 1.00 95.94 82 ILE A O 1
ATOM 632 N N . CYS A 1 83 ? -0.203 -8.240 -7.576 1.00 96.31 83 CYS A N 1
ATOM 633 C CA . CYS A 1 83 ? -0.141 -7.102 -6.643 1.00 96.31 83 CYS A CA 1
ATOM 634 C C . CYS A 1 83 ? -0.127 -7.540 -5.180 1.00 96.31 83 CYS A C 1
ATOM 636 O O . CYS A 1 83 ? 0.704 -7.062 -4.418 1.00 96.31 83 CYS A O 1
ATOM 638 N N . ASP A 1 84 ? -0.991 -8.479 -4.807 1.00 95.25 84 ASP A N 1
ATOM 639 C CA . ASP A 1 84 ? -1.099 -8.974 -3.436 1.00 95.25 84 ASP A CA 1
ATOM 640 C C . ASP A 1 84 ? 0.203 -9.616 -2.934 1.00 95.25 84 ASP A C 1
ATOM 642 O O . ASP A 1 84 ? 0.674 -9.321 -1.834 1.00 95.25 84 ASP A O 1
ATOM 646 N N . GLY A 1 85 ? 0.828 -10.444 -3.775 1.00 96.50 85 GLY A N 1
ATOM 647 C CA . GLY A 1 85 ? 2.097 -11.104 -3.479 1.00 96.50 85 GLY A CA 1
ATOM 648 C C . GLY A 1 85 ? 3.250 -10.109 -3.357 1.00 96.50 85 GLY A C 1
ATOM 649 O O . GLY A 1 85 ? 4.039 -10.196 -2.414 1.00 96.50 85 GLY A O 1
ATOM 650 N N . ILE A 1 86 ? 3.316 -9.118 -4.256 1.00 97.50 86 ILE A N 1
ATOM 651 C CA . ILE A 1 86 ? 4.288 -8.019 -4.164 1.00 97.50 86 ILE A CA 1
ATOM 652 C C . ILE A 1 86 ? 4.058 -7.236 -2.869 1.00 97.50 86 ILE A C 1
ATOM 654 O O . ILE A 1 86 ? 5.000 -7.024 -2.109 1.00 97.50 86 ILE A O 1
ATOM 658 N N . SER A 1 87 ? 2.820 -6.828 -2.593 1.00 97.06 87 SER A N 1
ATOM 659 C CA . SER A 1 87 ? 2.444 -6.060 -1.408 1.00 97.06 87 SER A CA 1
ATOM 660 C C . SER A 1 87 ? 2.855 -6.750 -0.110 1.00 97.06 87 SER A C 1
ATOM 662 O O . SER A 1 87 ? 3.524 -6.139 0.730 1.00 97.06 87 SER A O 1
ATOM 664 N N . ALA A 1 88 ? 2.537 -8.040 0.022 1.00 95.88 88 ALA A N 1
ATOM 665 C CA . ALA A 1 88 ? 2.912 -8.844 1.177 1.00 95.88 88 ALA A CA 1
ATOM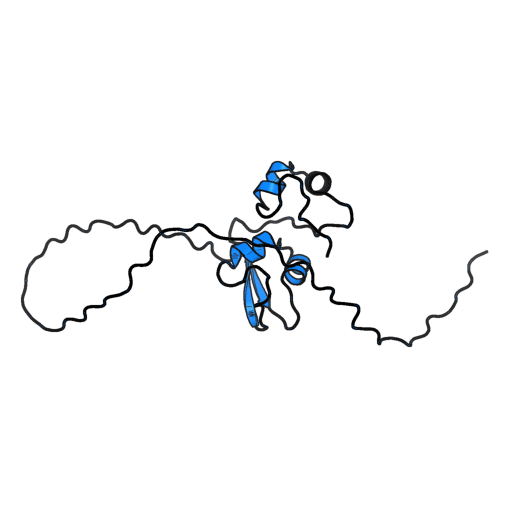 666 C C . ALA A 1 88 ? 4.437 -8.986 1.318 1.00 95.88 88 ALA A C 1
ATOM 668 O O . ALA A 1 88 ? 4.975 -8.785 2.407 1.00 95.88 88 ALA A O 1
ATOM 669 N N . ALA A 1 89 ? 5.144 -9.294 0.226 1.00 96.94 89 ALA A N 1
ATOM 670 C CA . ALA A 1 89 ? 6.587 -9.531 0.250 1.00 96.94 89 ALA A CA 1
ATOM 671 C C . ALA A 1 89 ? 7.422 -8.251 0.416 1.00 96.94 89 ALA A C 1
ATOM 673 O O . ALA A 1 89 ? 8.531 -8.302 0.943 1.00 96.94 89 ALA A O 1
ATOM 674 N N . GLN A 1 90 ? 6.917 -7.111 -0.060 1.00 97.19 90 GLN A N 1
ATOM 675 C CA . GLN A 1 90 ? 7.644 -5.839 -0.108 1.00 97.19 90 GLN A CA 1
ATOM 676 C C . GLN A 1 90 ? 7.176 -4.828 0.941 1.00 97.19 90 GLN A C 1
ATOM 678 O O . GLN A 1 90 ? 7.604 -3.670 0.904 1.00 97.19 90 GLN A O 1
ATOM 683 N N . HIS A 1 91 ? 6.306 -5.247 1.866 1.00 95.19 91 HIS A N 1
ATOM 684 C CA . HIS A 1 91 ? 5.746 -4.397 2.916 1.00 95.19 91 HIS A CA 1
ATOM 685 C C . HIS A 1 91 ? 5.184 -3.085 2.346 1.00 95.19 91 HIS A C 1
ATOM 687 O O . HIS A 1 91 ? 5.564 -1.988 2.750 1.00 95.19 91 HIS A O 1
ATOM 693 N N . THR A 1 92 ? 4.307 -3.201 1.351 1.00 95.81 92 THR A N 1
ATOM 694 C CA . THR A 1 92 ? 3.521 -2.079 0.825 1.00 95.81 92 THR A CA 1
ATOM 695 C C . THR A 1 92 ? 2.057 -2.483 0.794 1.00 95.81 92 THR A C 1
ATOM 697 O O . THR A 1 92 ? 1.742 -3.607 0.410 1.00 95.81 92 THR A O 1
ATOM 700 N N . SER A 1 93 ? 1.141 -1.617 1.232 1.00 95.50 93 SER A N 1
ATOM 701 C CA . SER A 1 93 ? -0.283 -1.952 1.138 1.00 95.50 93 SER A CA 1
ATOM 702 C C . SER A 1 93 ? -0.709 -2.005 -0.331 1.00 95.50 93 SER A C 1
ATOM 704 O O . SER A 1 93 ? -0.145 -1.312 -1.179 1.00 95.50 93 SER A O 1
ATOM 706 N N . THR A 1 94 ? -1.719 -2.811 -0.655 1.00 94.38 94 THR A N 1
ATOM 707 C CA . THR A 1 94 ? -2.263 -2.880 -2.024 1.00 94.38 94 THR A CA 1
ATOM 708 C C . THR A 1 94 ? -2.806 -1.525 -2.482 1.00 94.38 94 THR A C 1
ATOM 710 O O . THR A 1 94 ? -2.665 -1.160 -3.648 1.00 94.38 94 THR A O 1
ATOM 713 N N . PHE A 1 95 ? -3.332 -0.725 -1.548 1.00 94.69 95 PHE A N 1
ATOM 714 C CA . PHE A 1 95 ? -3.701 0.665 -1.799 1.00 94.69 95 PHE A CA 1
ATOM 715 C C . PHE A 1 95 ? -2.498 1.536 -2.167 1.00 94.69 95 PHE A C 1
ATOM 717 O O . PHE A 1 95 ? -2.537 2.216 -3.189 1.00 94.69 95 PHE A O 1
ATOM 724 N N . GLN A 1 96 ? -1.430 1.513 -1.364 1.00 95.75 96 GLN A N 1
ATOM 725 C CA . GLN A 1 96 ? -0.236 2.318 -1.620 1.00 95.75 96 GLN A CA 1
ATOM 726 C C . GLN A 1 96 ? 0.414 1.927 -2.951 1.00 95.75 96 GLN A C 1
ATOM 728 O O . GLN A 1 96 ? 0.768 2.809 -3.732 1.00 95.75 96 GLN A O 1
ATOM 733 N N . LEU A 1 97 ? 0.506 0.625 -3.242 1.00 96.38 97 LEU A N 1
ATOM 734 C CA . LEU A 1 97 ? 1.024 0.117 -4.510 1.00 96.38 97 LEU A CA 1
ATOM 735 C C . LEU A 1 97 ? 0.191 0.616 -5.699 1.00 96.38 97 LEU A C 1
ATOM 737 O O . LEU A 1 97 ? 0.751 1.142 -6.658 1.00 96.38 97 LEU A O 1
ATOM 741 N N . ALA A 1 98 ? -1.138 0.516 -5.641 1.00 94.94 98 ALA A N 1
ATOM 742 C CA . ALA A 1 98 ? -2.000 1.026 -6.706 1.00 94.94 98 ALA A CA 1
ATOM 743 C C . ALA A 1 98 ? -1.911 2.559 -6.840 1.00 94.94 98 ALA A C 1
ATOM 745 O O . ALA A 1 98 ? -1.858 3.088 -7.949 1.00 94.94 98 ALA A O 1
ATOM 746 N N . ASN A 1 99 ? -1.852 3.280 -5.717 1.00 93.94 99 ASN A N 1
ATOM 747 C CA . ASN A 1 99 ? -1.821 4.739 -5.692 1.00 93.94 99 ASN A CA 1
ATOM 748 C C . ASN A 1 99 ? -0.509 5.318 -6.246 1.00 93.94 99 ASN A C 1
ATOM 750 O O . ASN A 1 99 ? -0.540 6.244 -7.053 1.00 93.94 99 ASN A O 1
ATOM 754 N N . ALA A 1 100 ? 0.637 4.758 -5.855 1.00 95.25 100 ALA A N 1
ATOM 755 C CA . ALA A 1 100 ? 1.948 5.199 -6.334 1.00 95.25 100 ALA A CA 1
ATOM 756 C C . ALA A 1 100 ? 2.179 4.870 -7.824 1.00 95.25 100 ALA A C 1
ATOM 758 O O . ALA A 1 100 ? 3.082 5.412 -8.455 1.00 95.25 100 ALA A O 1
ATOM 759 N N . ASN A 1 101 ? 1.352 3.993 -8.405 1.00 95.31 101 ASN A N 1
ATOM 760 C CA . ASN A 1 101 ? 1.419 3.578 -9.807 1.00 95.31 101 ASN A CA 1
ATOM 761 C C . ASN A 1 101 ? 0.118 3.889 -10.562 1.00 95.31 101 ASN A C 1
ATOM 763 O O . ASN A 1 101 ? -0.284 3.141 -11.460 1.00 95.31 101 ASN A O 1
ATOM 767 N N . GLN A 1 102 ? -0.561 4.984 -10.211 1.00 92.69 102 GLN A N 1
ATOM 768 C CA . GLN A 1 102 ? -1.768 5.409 -10.920 1.00 92.69 102 GLN A CA 1
ATOM 769 C C . GLN A 1 102 ? -1.496 5.613 -12.417 1.00 92.69 102 GLN A C 1
ATOM 771 O O . GLN A 1 102 ? -0.556 6.298 -12.815 1.00 92.69 102 GLN A O 1
ATOM 776 N N . GLY A 1 103 ? -2.341 5.007 -13.257 1.00 90.94 103 GLY A N 1
ATOM 777 C CA . GLY A 1 103 ? -2.186 5.013 -14.717 1.00 90.94 103 GLY A CA 1
ATOM 778 C C . GLY A 1 103 ? -1.171 3.996 -15.254 1.00 90.94 103 GLY A C 1
ATOM 779 O O . GLY A 1 103 ? -1.056 3.851 -16.468 1.00 90.94 103 GLY A O 1
ATOM 780 N N . VAL A 1 104 ? -0.475 3.277 -14.369 1.00 93.75 104 VAL A N 1
ATOM 781 C CA . VAL A 1 104 ? 0.503 2.234 -14.700 1.00 93.75 104 VAL A CA 1
ATOM 782 C C . VAL A 1 104 ? -0.045 0.852 -14.338 1.00 93.75 104 VAL A C 1
ATOM 784 O O . VAL A 1 104 ? -0.051 -0.030 -15.193 1.00 93.75 104 VAL A O 1
ATOM 787 N N . ILE A 1 105 ? -0.560 0.664 -13.119 1.00 95.12 105 ILE A N 1
ATOM 788 C CA . ILE A 1 105 ? -1.298 -0.545 -12.715 1.00 95.12 105 ILE A CA 1
ATOM 789 C C . ILE A 1 105 ? -2.792 -0.312 -12.968 1.00 95.12 105 ILE A C 1
ATOM 791 O O . ILE A 1 105 ? -3.331 0.743 -12.622 1.00 95.12 105 ILE A O 1
ATOM 795 N N . ASN A 1 106 ? -3.465 -1.271 -13.604 1.00 91.75 106 ASN A N 1
ATOM 796 C CA . ASN A 1 106 ? -4.904 -1.201 -13.831 1.00 91.75 106 ASN A CA 1
ATOM 797 C C . ASN A 1 106 ? -5.699 -1.624 -12.586 1.00 91.75 106 ASN A C 1
ATOM 799 O O . ASN A 1 106 ? -5.162 -2.121 -11.600 1.00 91.75 106 ASN A O 1
ATOM 803 N N . ALA A 1 107 ? -7.007 -1.392 -12.637 1.00 87.94 107 ALA A N 1
ATOM 804 C CA . ALA A 1 107 ? -7.886 -1.571 -11.493 1.00 87.94 107 ALA A CA 1
ATOM 805 C C . ALA A 1 107 ? -7.825 -2.975 -10.868 1.00 87.94 107 ALA A C 1
ATOM 807 O O . ALA A 1 107 ? -7.823 -3.110 -9.654 1.00 87.94 107 ALA A O 1
ATOM 808 N N . ASP A 1 108 ? -7.779 -4.005 -11.703 1.00 87.81 108 ASP A N 1
ATOM 809 C CA . ASP A 1 108 ? -7.776 -5.419 -11.340 1.00 87.81 108 ASP A CA 1
ATOM 810 C C . ASP A 1 108 ? -6.363 -6.011 -11.198 1.00 87.81 108 ASP A C 1
ATOM 812 O O . ASP A 1 108 ? -6.225 -7.211 -10.975 1.00 87.81 108 ASP A O 1
ATOM 816 N N . CYS A 1 109 ? -5.314 -5.188 -11.311 1.00 93.38 109 CYS A N 1
ATOM 817 C CA . CYS A 1 109 ? -3.909 -5.603 -11.318 1.00 93.38 109 CYS A CA 1
ATOM 818 C C . CYS A 1 109 ? -3.597 -6.746 -12.307 1.00 93.38 109 CYS A C 1
ATOM 820 O O . CYS A 1 109 ? -2.726 -7.589 -12.090 1.00 93.38 109 CYS A O 1
ATOM 822 N N . SER A 1 110 ? -4.305 -6.784 -13.433 1.00 95.38 110 SER A N 1
ATOM 823 C CA . SER A 1 110 ? -4.158 -7.832 -14.442 1.00 95.38 110 SER A CA 1
ATOM 824 C C . SER A 1 110 ? -3.058 -7.535 -15.466 1.00 95.38 110 SER A C 1
ATOM 826 O O . SER A 1 110 ? -2.841 -8.328 -16.382 1.00 95.38 110 SER A O 1
ATOM 828 N N . ASN A 1 111 ? -2.415 -6.367 -15.383 1.00 95.38 111 ASN A N 1
ATOM 829 C CA . ASN A 1 111 ? -1.496 -5.864 -16.403 1.00 95.38 111 ASN A CA 1
ATOM 830 C C . ASN A 1 111 ? -0.016 -5.875 -15.989 1.00 95.38 111 ASN A C 1
ATOM 832 O O . ASN A 1 111 ? 0.798 -5.237 -16.659 1.00 95.38 111 ASN A O 1
ATOM 836 N N . LEU A 1 112 ? 0.343 -6.584 -14.914 1.00 96.69 112 LEU A N 1
ATOM 837 C CA . LEU A 1 112 ? 1.743 -6.744 -14.525 1.00 96.69 112 LEU A CA 1
ATOM 838 C C . LEU A 1 112 ? 2.504 -7.584 -15.557 1.00 96.69 112 LEU A C 1
ATOM 840 O O . LEU A 1 112 ? 2.063 -8.656 -15.969 1.00 96.69 112 LEU A O 1
ATOM 844 N N . ALA A 1 113 ? 3.680 -7.100 -15.954 1.00 96.81 113 ALA A N 1
ATOM 845 C CA . ALA A 1 113 ? 4.579 -7.792 -16.869 1.00 96.81 113 ALA A CA 1
ATOM 846 C C . ALA A 1 113 ? 5.992 -7.849 -16.283 1.00 96.81 113 ALA A C 1
ATOM 848 O O . ALA A 1 113 ? 6.470 -6.868 -15.718 1.00 96.81 113 ALA A O 1
ATOM 849 N N . ALA A 1 114 ? 6.685 -8.979 -16.439 1.00 98.06 114 ALA A N 1
ATOM 850 C CA . ALA A 1 114 ? 8.058 -9.115 -15.961 1.00 98.06 114 ALA A CA 1
ATOM 851 C C . ALA A 1 114 ? 8.965 -8.007 -16.536 1.00 98.06 114 ALA A C 1
ATOM 853 O O . ALA A 1 114 ? 8.907 -7.697 -17.725 1.00 98.06 114 ALA A O 1
ATOM 854 N N . GLY A 1 115 ? 9.804 -7.411 -15.689 1.00 97.38 115 GLY A N 1
ATOM 855 C CA . GLY A 1 115 ? 10.655 -6.268 -16.024 1.00 97.38 115 GLY A CA 1
ATOM 856 C C . GLY A 1 115 ? 9.981 -4.899 -15.874 1.00 97.38 115 GLY A C 1
ATOM 857 O O . GLY A 1 115 ? 10.666 -3.882 -15.969 1.00 97.38 115 GLY A O 1
ATOM 858 N N . MET A 1 116 ? 8.672 -4.844 -15.618 1.00 97.12 116 MET A N 1
ATOM 859 C CA . MET A 1 116 ? 7.952 -3.593 -15.382 1.00 97.12 116 MET A CA 1
ATOM 860 C C . MET A 1 116 ? 8.424 -2.932 -14.074 1.00 97.12 116 MET A C 1
ATOM 862 O O . MET A 1 116 ? 8.410 -3.589 -13.028 1.00 97.12 116 MET A O 1
ATOM 866 N N . PRO A 1 117 ? 8.843 -1.652 -14.098 1.00 97.62 11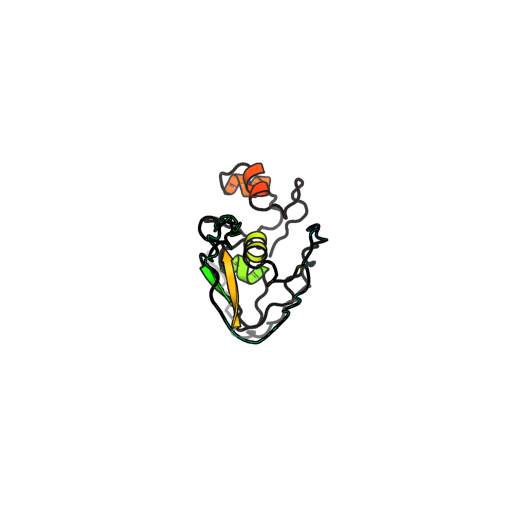7 PRO A N 1
ATOM 867 C CA . PRO A 1 117 ? 9.197 -0.929 -12.887 1.00 97.62 117 PRO A CA 1
ATOM 868 C C . PRO A 1 117 ? 7.931 -0.459 -12.168 1.00 97.62 117 PRO A C 1
ATOM 870 O O . PRO A 1 117 ? 7.052 0.143 -12.781 1.00 97.62 117 PRO A O 1
ATOM 873 N N . LEU A 1 118 ? 7.868 -0.703 -10.863 1.00 98.00 118 LEU A N 1
ATOM 874 C CA . LEU A 1 118 ? 6.813 -0.227 -9.979 1.00 98.00 118 LEU A CA 1
ATOM 875 C C . LEU A 1 118 ? 7.403 0.613 -8.854 1.00 98.00 118 LEU A C 1
ATOM 877 O O . LEU A 1 118 ? 8.480 0.318 -8.327 1.00 98.00 118 LEU A O 1
ATOM 881 N N . CYS A 1 119 ? 6.646 1.618 -8.438 1.00 97.94 119 CYS A N 1
ATOM 882 C CA . CYS A 1 119 ? 6.898 2.323 -7.201 1.00 97.94 119 CYS A CA 1
ATOM 883 C C . CYS A 1 119 ? 6.190 1.640 -6.028 1.00 97.94 119 CYS A C 1
ATOM 885 O O . CYS A 1 119 ? 4.982 1.437 -6.059 1.00 97.94 119 CYS A O 1
ATOM 887 N N . LEU A 1 120 ? 6.916 1.288 -4.971 1.00 97.00 120 LEU A N 1
ATOM 888 C CA . LEU A 1 120 ? 6.320 0.670 -3.785 1.00 97.00 120 LEU A CA 1
ATOM 889 C C . LEU A 1 120 ? 5.688 1.699 -2.844 1.00 97.00 120 LEU A C 1
ATOM 891 O O . LEU A 1 120 ? 4.850 1.322 -2.032 1.00 97.00 120 LEU A O 1
ATOM 895 N N . GLY A 1 121 ? 6.067 2.973 -2.942 1.00 94.69 121 GLY A N 1
ATOM 896 C CA . GLY A 1 121 ? 5.540 4.056 -2.118 1.00 94.69 121 GLY A CA 1
ATOM 897 C C . GLY A 1 121 ? 6.200 5.392 -2.439 1.00 94.69 121 GLY A C 1
ATOM 898 O O . GLY A 1 121 ? 7.352 5.441 -2.875 1.00 94.69 121 GLY A O 1
ATOM 899 N N . ASP A 1 122 ? 5.468 6.474 -2.207 1.00 94.12 122 ASP A N 1
ATOM 900 C CA . ASP A 1 122 ? 5.919 7.831 -2.498 1.00 94.12 122 ASP A CA 1
ATOM 901 C C . ASP A 1 122 ? 6.810 8.395 -1.379 1.00 94.12 122 ASP A C 1
ATOM 903 O O . ASP A 1 122 ? 6.631 8.120 -0.187 1.00 94.12 122 ASP A O 1
ATOM 907 N N . LEU A 1 123 ? 7.769 9.242 -1.745 1.00 93.38 123 LEU A N 1
ATOM 908 C CA . LEU A 1 123 ? 8.683 9.898 -0.816 1.00 93.38 123 LEU A CA 1
ATOM 909 C C . LEU A 1 123 ? 7.898 10.733 0.206 1.00 93.38 123 LEU A C 1
ATOM 911 O O . LEU A 1 123 ? 7.105 11.605 -0.147 1.00 93.38 123 LEU A O 1
ATOM 915 N N . GLY A 1 124 ? 8.129 10.463 1.492 1.00 91.75 124 GLY A N 1
ATOM 916 C CA . GLY A 1 124 ? 7.430 11.129 2.595 1.00 91.75 124 GLY A CA 1
ATOM 917 C C . GLY A 1 124 ? 5.992 10.650 2.830 1.00 91.75 124 GLY A C 1
ATOM 918 O O . GLY A 1 124 ? 5.307 11.225 3.678 1.00 91.75 124 GLY A O 1
ATOM 919 N N . LYS A 1 125 ? 5.532 9.625 2.100 1.00 90.88 125 LYS A N 1
ATOM 920 C CA . LYS A 1 125 ? 4.212 8.986 2.258 1.00 90.88 125 LYS A CA 1
ATOM 921 C C . LYS A 1 125 ? 4.273 7.457 2.343 1.00 90.88 125 LYS A C 1
ATOM 923 O O . LYS A 1 125 ? 3.245 6.838 2.580 1.00 90.88 125 LYS A O 1
ATOM 928 N N . ASP A 1 126 ? 5.451 6.864 2.170 1.00 92.00 126 ASP A N 1
ATOM 929 C CA . ASP A 1 126 ? 5.674 5.426 2.308 1.00 92.00 126 ASP A CA 1
ATOM 930 C C . ASP A 1 126 ? 5.429 4.964 3.754 1.00 92.00 126 ASP A C 1
ATOM 932 O O . ASP A 1 126 ? 6.080 5.426 4.697 1.00 92.00 126 ASP A O 1
ATOM 936 N N . CYS A 1 127 ? 4.456 4.072 3.930 1.00 90.56 127 CYS A N 1
ATOM 937 C CA . CYS A 1 127 ? 4.064 3.550 5.233 1.00 90.56 127 CYS A CA 1
ATOM 938 C C . CYS A 1 127 ? 5.178 2.692 5.850 1.00 90.56 127 CYS A C 1
ATOM 940 O O . CYS A 1 127 ? 5.681 1.760 5.229 1.00 90.56 127 CYS A O 1
ATOM 942 N N . SER A 1 128 ? 5.519 2.951 7.115 1.00 85.50 128 SER A N 1
ATOM 943 C CA . SER A 1 128 ? 6.549 2.190 7.840 1.00 85.50 128 SER A CA 1
ATOM 944 C C . SER A 1 128 ? 6.059 0.850 8.394 1.00 85.50 128 SER A C 1
ATOM 946 O O . SER A 1 128 ? 6.866 -0.037 8.660 1.00 85.50 128 SER A O 1
ATOM 948 N N . THR A 1 129 ? 4.748 0.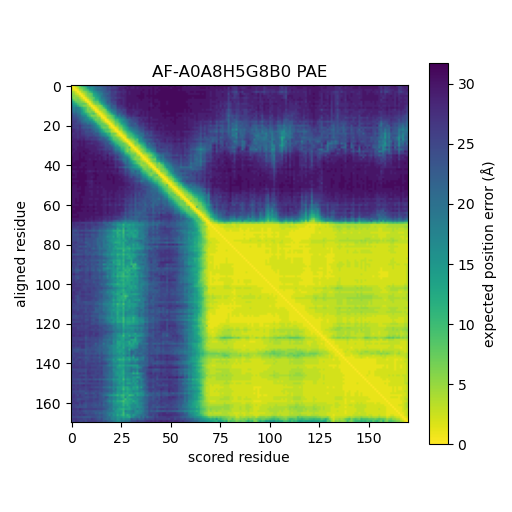714 8.597 1.00 90.00 129 THR A N 1
ATOM 949 C CA . THR A 1 129 ? 4.120 -0.474 9.180 1.00 90.00 129 THR A CA 1
ATOM 950 C C . THR A 1 129 ? 3.003 -0.939 8.260 1.00 90.00 129 THR A C 1
ATOM 952 O O . THR A 1 129 ? 2.040 -0.211 8.031 1.00 90.00 129 THR A O 1
ATOM 955 N N . VAL A 1 130 ? 3.132 -2.160 7.747 1.00 93.12 130 VAL A N 1
ATOM 956 C CA . VAL A 1 130 ? 2.150 -2.810 6.873 1.00 93.12 130 VAL A CA 1
ATOM 957 C C . VAL A 1 130 ? 1.916 -4.221 7.396 1.00 93.12 130 VAL A C 1
ATOM 959 O O . VAL A 1 130 ? 2.871 -4.915 7.745 1.00 93.12 130 VAL A O 1
ATOM 962 N N . THR A 1 131 ? 0.655 -4.648 7.441 1.00 91.94 131 THR A N 1
ATOM 963 C CA . THR A 1 131 ? 0.279 -6.014 7.820 1.00 91.94 131 THR A CA 1
ATOM 964 C C . THR A 1 131 ? -0.558 -6.665 6.733 1.00 91.94 131 THR A C 1
ATOM 966 O O . THR A 1 131 ? -1.343 -5.999 6.059 1.00 91.94 131 THR A O 1
ATOM 969 N N . VAL A 1 132 ? -0.411 -7.981 6.604 1.00 94.19 132 VAL A N 1
ATOM 970 C CA . VAL A 1 132 ? -1.342 -8.821 5.848 1.00 94.19 132 VAL A CA 1
ATOM 971 C C . VAL A 1 132 ? -2.549 -9.104 6.739 1.00 94.19 132 VAL A C 1
ATOM 973 O O . VAL A 1 132 ? -2.397 -9.331 7.944 1.00 94.19 132 VAL A O 1
ATOM 976 N N . VAL A 1 133 ? -3.747 -9.046 6.163 1.00 93.81 133 VAL A N 1
ATOM 977 C CA . VAL A 1 133 ? -4.992 -9.364 6.868 1.00 93.81 133 VAL A CA 1
ATOM 978 C C . VAL A 1 133 ? -5.013 -10.859 7.174 1.00 93.81 133 VAL A C 1
ATOM 980 O O . VAL A 1 133 ? -4.735 -11.687 6.311 1.00 93.81 133 VAL A O 1
ATOM 983 N N . GLN A 1 134 ? -5.316 -11.199 8.423 1.00 90.75 134 GLN A N 1
ATOM 984 C CA . GLN A 1 134 ? -5.442 -12.583 8.869 1.00 90.75 134 GLN A CA 1
ATOM 985 C C . GLN A 1 134 ? -6.912 -13.005 8.871 1.00 90.75 134 GLN A C 1
ATOM 987 O O . GLN A 1 134 ? -7.795 -12.186 9.130 1.00 90.75 134 GLN A O 1
ATOM 992 N N . SER A 1 135 ? -7.161 -14.298 8.653 1.00 89.50 135 SER A N 1
ATOM 993 C CA . SER A 1 135 ? -8.515 -14.859 8.655 1.00 89.50 135 SER A CA 1
ATOM 994 C C . SER A 1 135 ? -9.282 -14.503 9.928 1.00 89.50 135 SER A C 1
ATOM 996 O O . SER A 1 135 ? -8.834 -14.775 11.044 1.00 89.50 135 SER A O 1
ATOM 998 N N . GLY A 1 136 ? -10.474 -13.932 9.746 1.00 86.06 136 GLY A N 1
ATOM 999 C CA . GLY A 1 136 ? -11.374 -13.539 10.833 1.00 86.06 136 GLY A CA 1
ATOM 1000 C C . GLY A 1 136 ? -10.948 -12.288 11.611 1.00 86.06 136 GLY A C 1
ATOM 1001 O O . GLY A 1 136 ? -11.566 -11.982 12.631 1.00 86.06 136 GLY A O 1
ATOM 1002 N N . VAL A 1 137 ? -9.921 -11.560 11.160 1.00 90.38 137 VAL A N 1
ATOM 1003 C CA . VAL A 1 137 ? -9.445 -10.332 11.810 1.00 90.38 137 VAL A CA 1
ATOM 1004 C C . VAL A 1 137 ? -9.985 -9.098 11.084 1.00 90.38 137 VAL A C 1
ATOM 1006 O O . VAL A 1 137 ? -9.718 -8.888 9.905 1.00 90.38 137 VAL A O 1
ATOM 1009 N N . GLY A 1 138 ? -10.728 -8.257 11.809 1.00 93.12 138 GLY A N 1
ATOM 1010 C CA . GLY A 1 138 ? -11.282 -6.999 11.297 1.00 93.12 138 GLY A CA 1
ATOM 1011 C C . GLY A 1 138 ? -10.416 -5.768 11.592 1.00 93.12 138 GLY A C 1
ATOM 1012 O O . GLY A 1 138 ? -9.467 -5.816 12.376 1.00 93.12 138 GLY A O 1
ATOM 1013 N N . CYS A 1 139 ? -10.796 -4.624 11.015 1.00 95.94 139 CYS A N 1
ATOM 1014 C CA . CYS A 1 139 ? -10.044 -3.367 11.100 1.00 95.94 139 CYS A CA 1
ATOM 1015 C C . CYS A 1 139 ? -9.815 -2.875 12.532 1.00 95.94 139 CYS A C 1
ATOM 1017 O O . CYS A 1 139 ? -8.754 -2.325 12.802 1.00 95.94 139 CYS A O 1
ATOM 1019 N N . ALA A 1 140 ? -10.770 -3.079 13.449 1.00 96.00 140 ALA A N 1
ATOM 1020 C CA . ALA A 1 140 ? -10.608 -2.685 14.851 1.00 96.00 140 ALA A CA 1
ATOM 1021 C C . ALA A 1 140 ? -9.404 -3.394 15.492 1.00 96.00 140 ALA A C 1
ATOM 1023 O O . ALA A 1 140 ? -8.499 -2.743 15.997 1.00 96.00 140 ALA A O 1
ATOM 1024 N N . THR A 1 141 ? -9.328 -4.721 15.357 1.00 95.94 141 THR A N 1
ATOM 1025 C CA . THR A 1 141 ? -8.201 -5.514 15.866 1.00 95.94 141 THR A CA 1
ATOM 1026 C C . THR A 1 141 ? -6.888 -5.170 15.164 1.00 95.94 141 THR A C 1
ATOM 1028 O O . THR A 1 141 ? -5.843 -5.131 15.807 1.00 95.94 141 THR A O 1
ATOM 1031 N N . ILE A 1 142 ? -6.917 -4.898 13.855 1.00 95.56 142 ILE A N 1
ATOM 1032 C CA . ILE A 1 142 ? -5.723 -4.470 13.109 1.00 95.56 142 ILE A CA 1
ATOM 1033 C C . ILE A 1 142 ? -5.207 -3.126 13.640 1.00 95.56 142 ILE A C 1
ATOM 1035 O O . ILE A 1 142 ? -4.010 -2.987 13.887 1.00 95.56 142 ILE A O 1
ATOM 1039 N N . ALA A 1 143 ? -6.101 -2.154 13.830 1.00 95.88 143 ALA A N 1
ATOM 1040 C CA . ALA A 1 143 ? -5.769 -0.830 14.342 1.00 95.88 143 ALA A CA 1
ATOM 1041 C C . ALA A 1 143 ? -5.223 -0.904 15.780 1.00 95.88 143 ALA A C 1
ATOM 1043 O O . ALA A 1 143 ? -4.162 -0.341 16.054 1.00 95.88 143 ALA A O 1
ATOM 1044 N N . ASP A 1 144 ? -5.871 -1.687 16.650 1.00 96.69 144 ASP A N 1
ATOM 1045 C CA . ASP A 1 144 ? -5.431 -1.926 18.030 1.00 96.69 144 ASP A CA 1
ATOM 1046 C C . ASP A 1 144 ? -4.026 -2.545 18.080 1.00 96.69 144 ASP A C 1
ATOM 1048 O O . ASP A 1 144 ? -3.154 -2.057 18.800 1.00 96.69 144 ASP A O 1
ATOM 1052 N N . ASN A 1 145 ? -3.770 -3.577 17.269 1.00 95.25 145 ASN A N 1
ATOM 1053 C CA . ASN A 1 145 ? -2.456 -4.225 17.185 1.00 95.25 145 ASN A CA 1
ATOM 1054 C C . ASN A 1 145 ? -1.367 -3.279 16.657 1.00 95.25 145 ASN A C 1
ATOM 1056 O O . ASN A 1 145 ? -0.205 -3.393 17.049 1.00 95.25 145 ASN A O 1
ATOM 1060 N N . ALA A 1 146 ? -1.732 -2.353 15.770 1.00 93.50 146 ALA A N 1
ATOM 1061 C CA . ALA A 1 146 ? -0.837 -1.325 15.251 1.00 93.50 146 ALA A CA 1
ATOM 1062 C C . ALA A 1 146 ? -0.683 -0.118 16.198 1.00 93.50 146 ALA A C 1
ATOM 1064 O O . ALA A 1 146 ? 0.173 0.733 15.955 1.00 93.50 146 ALA A O 1
ATOM 1065 N N . GLY A 1 147 ? -1.482 -0.029 17.267 1.00 95.62 147 GLY A N 1
ATOM 1066 C CA . GLY A 1 147 ? -1.468 1.092 18.205 1.00 95.62 147 GLY A CA 1
ATOM 1067 C C . GLY A 1 147 ? -1.946 2.413 17.594 1.00 95.62 147 GLY A C 1
ATOM 1068 O O . GLY A 1 147 ? -1.498 3.477 18.025 1.00 95.62 147 GLY A O 1
ATOM 1069 N N . ILE A 1 148 ? -2.823 2.359 16.587 1.00 95.06 148 ILE A N 1
ATOM 1070 C CA . ILE A 1 148 ? -3.399 3.536 15.919 1.00 95.06 148 ILE A CA 1
ATOM 1071 C C . ILE A 1 148 ? -4.923 3.532 16.054 1.00 95.06 148 ILE A C 1
ATOM 1073 O O . ILE A 1 148 ? -5.525 2.464 16.152 1.00 95.06 148 ILE A O 1
ATOM 1077 N N . PRO A 1 149 ? -5.586 4.698 16.029 1.00 97.31 149 PRO A N 1
ATOM 1078 C CA . PRO A 1 149 ? -7.038 4.715 16.005 1.00 97.31 149 PRO A CA 1
ATOM 1079 C C . PRO A 1 149 ? -7.583 4.252 14.640 1.00 97.31 149 PRO A C 1
ATOM 1081 O O . PRO A 1 149 ? -6.936 4.384 13.597 1.00 97.31 149 PRO A O 1
ATOM 1084 N N . LEU A 1 150 ? -8.784 3.659 14.652 1.00 96.06 150 LEU A N 1
ATOM 1085 C CA . LEU A 1 150 ? -9.421 3.067 13.466 1.00 96.06 150 LEU A CA 1
ATOM 1086 C C . LEU A 1 150 ? -9.604 4.082 12.327 1.00 96.06 150 LEU A C 1
ATOM 1088 O O . LEU A 1 150 ? -9.447 3.742 11.158 1.00 96.06 150 LEU A O 1
ATOM 1092 N N . ASP A 1 151 ? -9.902 5.335 12.660 1.00 96.69 151 ASP A N 1
ATOM 1093 C CA . ASP A 1 151 ? -10.018 6.423 11.689 1.00 96.69 151 ASP A CA 1
ATOM 1094 C C . ASP A 1 151 ? -8.711 6.655 10.917 1.00 96.69 151 ASP A C 1
ATOM 1096 O O . ASP A 1 151 ? -8.745 6.889 9.715 1.00 96.69 151 ASP A O 1
ATOM 1100 N N . THR A 1 152 ? -7.561 6.513 11.577 1.00 95.81 152 THR A N 1
ATOM 1101 C CA . THR A 1 152 ? -6.230 6.620 10.972 1.00 95.81 152 THR A CA 1
ATOM 1102 C C . THR A 1 152 ? -5.973 5.451 10.029 1.00 95.81 152 THR A C 1
ATOM 1104 O O . THR A 1 152 ? -5.459 5.653 8.928 1.00 95.81 152 THR A O 1
ATOM 1107 N N . LEU A 1 153 ? -6.377 4.233 10.411 1.00 95.75 153 LEU A N 1
ATOM 1108 C CA . LEU A 1 153 ? -6.300 3.067 9.529 1.00 95.75 153 LEU A CA 1
ATOM 1109 C C . LEU A 1 153 ? -7.125 3.288 8.250 1.00 95.75 153 LEU A C 1
ATOM 1111 O O . LEU A 1 153 ? -6.605 3.090 7.152 1.00 95.75 153 LEU A O 1
ATOM 1115 N N . LEU A 1 154 ? -8.381 3.723 8.384 1.00 95.94 154 LEU A N 1
ATOM 1116 C CA . LEU A 1 154 ? -9.278 3.966 7.249 1.00 95.94 154 LEU A CA 1
ATOM 1117 C C . LEU A 1 154 ? -8.836 5.169 6.404 1.00 95.94 154 LEU A C 1
ATOM 1119 O O . LEU A 1 154 ? -8.929 5.131 5.182 1.00 95.94 154 LEU A O 1
ATOM 1123 N N . HIS A 1 155 ? -8.294 6.216 7.028 1.00 95.31 155 HIS A N 1
ATOM 1124 C CA . HIS A 1 155 ? -7.747 7.375 6.323 1.00 95.31 155 HIS A CA 1
ATOM 1125 C C . HIS A 1 155 ? -6.562 6.994 5.428 1.00 95.31 155 HIS A C 1
ATOM 1127 O O . HIS A 1 155 ? -6.474 7.447 4.289 1.00 95.31 155 HIS A O 1
ATOM 1133 N N . ASN A 1 156 ? -5.673 6.133 5.927 1.00 94.38 156 ASN A N 1
ATOM 1134 C CA . ASN A 1 156 ? -4.516 5.656 5.172 1.00 94.38 156 ASN A CA 1
ATOM 1135 C C . ASN A 1 156 ? -4.888 4.617 4.101 1.00 94.38 156 ASN A C 1
ATOM 1137 O O . ASN A 1 156 ? -4.104 4.379 3.185 1.00 94.38 156 ASN A O 1
ATOM 1141 N N . ASN A 1 157 ? -6.070 4.001 4.207 1.00 94.81 157 ASN A N 1
ATOM 1142 C CA . ASN A 1 157 ? -6.564 2.975 3.291 1.00 94.81 157 ASN A CA 1
ATOM 1143 C C . ASN A 1 157 ? -7.988 3.327 2.824 1.00 94.81 157 ASN A C 1
ATOM 1145 O O . ASN A 1 157 ? -8.942 2.634 3.175 1.00 94.81 157 ASN A O 1
ATOM 1149 N N . PRO A 1 158 ? -8.163 4.395 2.024 1.00 94.31 158 PRO A N 1
ATOM 1150 C CA . PRO A 1 158 ? -9.480 4.879 1.602 1.00 94.31 158 PRO A CA 1
ATOM 1151 C C . PRO A 1 158 ? -10.212 3.920 0.646 1.00 94.31 158 PRO A C 1
ATOM 1153 O O . PRO A 1 158 ? -11.370 4.145 0.307 1.00 94.31 158 PRO A O 1
ATOM 1156 N N . ASN A 1 159 ? -9.555 2.848 0.200 1.00 90.75 159 ASN A N 1
ATOM 1157 C CA . ASN A 1 159 ? -10.187 1.724 -0.487 1.00 90.75 159 ASN A CA 1
ATOM 1158 C C . ASN A 1 159 ? -10.934 0.778 0.469 1.00 90.75 159 ASN A C 1
ATOM 1160 O O . ASN A 1 159 ? -11.706 -0.051 -0.004 1.00 90.75 159 ASN A O 1
ATOM 1164 N N . VAL A 1 160 ? -10.712 0.867 1.781 1.00 94.94 160 VAL A N 1
ATOM 1165 C CA . VAL A 1 160 ? -11.423 0.086 2.797 1.00 94.94 160 VAL A CA 1
ATOM 1166 C C . VAL A 1 160 ? -12.680 0.844 3.211 1.00 94.94 160 VAL A C 1
ATOM 1168 O O . VAL A 1 160 ? -12.637 2.032 3.525 1.00 94.94 160 VAL A O 1
ATOM 1171 N N . ASN A 1 161 ? -13.825 0.164 3.187 1.00 94.00 161 ASN A N 1
ATOM 1172 C CA . ASN A 1 161 ? -15.085 0.769 3.593 1.00 94.00 161 ASN A CA 1
ATOM 1173 C C . ASN A 1 161 ? -15.172 0.911 5.123 1.00 94.00 161 ASN A C 1
ATOM 1175 O O . ASN A 1 161 ? -14.467 0.238 5.873 1.00 94.00 161 ASN A O 1
ATOM 1179 N N . ALA A 1 162 ? -16.059 1.792 5.590 1.00 92.50 162 ALA A N 1
ATOM 1180 C CA . ALA A 1 162 ? -16.198 2.094 7.017 1.00 92.50 162 ALA A CA 1
ATOM 1181 C C . ALA A 1 162 ? -16.588 0.869 7.868 1.00 92.50 162 ALA A C 1
ATOM 1183 O O . ALA A 1 162 ? -16.183 0.777 9.024 1.00 92.50 162 ALA A O 1
ATOM 1184 N N . ASP A 1 163 ? -17.324 -0.081 7.283 1.00 91.56 163 ASP A N 1
ATOM 1185 C CA . ASP A 1 163 ? -17.746 -1.321 7.946 1.00 91.56 163 ASP A CA 1
ATOM 1186 C C . ASP A 1 163 ? -16.658 -2.410 7.934 1.00 91.56 163 ASP A C 1
ATOM 1188 O O . ASP A 1 163 ? -16.849 -3.486 8.500 1.00 91.56 163 ASP A O 1
ATOM 1192 N N . CYS A 1 164 ? -15.515 -2.156 7.289 1.00 92.69 164 CYS A N 1
ATOM 1193 C CA . CYS A 1 164 ? -14.416 -3.099 7.109 1.00 92.69 164 CYS A CA 1
ATOM 1194 C C . CYS A 1 164 ? -14.833 -4.449 6.486 1.00 92.69 164 CYS A C 1
ATOM 1196 O O . CYS A 1 164 ? -14.298 -5.506 6.816 1.00 92.69 164 CYS A O 1
ATOM 1198 N N . THR A 1 165 ? -15.811 -4.437 5.579 1.00 93.19 165 THR A N 1
ATOM 1199 C CA . THR A 1 165 ? -16.363 -5.661 4.963 1.00 93.19 165 THR A CA 1
ATOM 1200 C C . THR A 1 165 ? -15.687 -6.048 3.649 1.00 93.19 165 THR A C 1
ATOM 1202 O O . THR A 1 165 ? -16.019 -7.077 3.068 1.00 93.19 165 THR A O 1
ATOM 1205 N N . ASN A 1 166 ? -14.751 -5.232 3.161 1.00 92.69 166 ASN A N 1
ATOM 1206 C CA . ASN A 1 166 ? -14.069 -5.423 1.881 1.00 92.69 166 A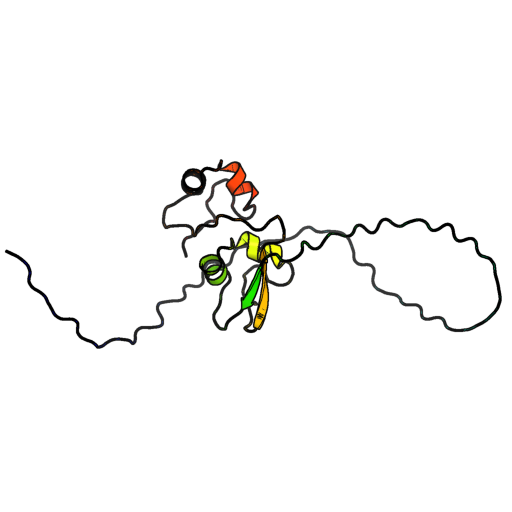SN A CA 1
ATOM 1207 C C . ASN A 1 166 ? -12.555 -5.656 2.021 1.00 92.69 166 ASN A C 1
ATOM 1209 O O . ASN A 1 166 ? -11.791 -5.315 1.118 1.00 92.69 166 ASN A O 1
ATOM 1213 N N . ILE A 1 167 ? -12.135 -6.237 3.146 1.00 91.12 167 ILE A N 1
ATOM 1214 C CA . ILE A 1 167 ? -10.786 -6.776 3.350 1.00 91.12 167 ILE A CA 1
ATOM 1215 C C . ILE A 1 167 ? -10.835 -8.309 3.343 1.00 91.12 167 ILE A C 1
ATOM 1217 O O . ILE A 1 167 ? -11.850 -8.892 3.719 1.00 91.12 167 ILE A O 1
ATOM 1221 N N . TYR A 1 168 ? -9.758 -8.957 2.905 1.00 87.38 168 TYR A N 1
ATOM 1222 C CA . TYR A 1 168 ? -9.671 -10.413 2.771 1.00 87.38 168 TYR A CA 1
ATOM 1223 C C . TYR A 1 168 ? -8.263 -10.913 3.116 1.00 87.38 168 TYR A C 1
ATOM 1225 O O . TYR A 1 168 ? -7.303 -10.144 3.056 1.00 87.38 168 TYR A O 1
ATOM 1233 N N . GLU A 1 169 ? -8.154 -12.186 3.498 1.00 85.25 169 GLU A N 1
ATOM 1234 C CA . GLU A 1 169 ? -6.875 -12.868 3.723 1.00 85.25 169 GLU A CA 1
ATOM 1235 C C . GLU A 1 169 ? -6.173 -13.267 2.412 1.00 85.25 169 GLU A C 1
ATOM 1237 O O . GLU A 1 169 ? -6.834 -13.584 1.423 1.00 85.25 169 GLU A O 1
ATOM 1242 N N . LEU A 1 170 ? -4.834 -13.261 2.426 1.00 72.44 170 LEU A N 1
ATOM 1243 C CA . LEU A 1 170 ? -3.985 -13.747 1.328 1.00 72.44 170 LEU A CA 1
ATOM 1244 C C . LEU A 1 170 ? -3.619 -15.223 1.474 1.00 72.44 170 LEU A C 1
ATOM 1246 O O . LEU A 1 170 ? -3.402 -15.660 2.629 1.00 72.44 170 LEU A O 1
#

Solvent-accessible surface area (backbone atoms only — not comparable to full-atom values): 11690 Å² total; per-residue (Å²): 136,86,82,89,84,78,81,90,71,98,73,80,96,78,78,82,85,76,76,85,67,80,70,81,59,59,84,70,82,75,86,87,83,83,85,86,82,84,76,87,77,85,80,85,79,84,85,87,88,81,92,75,94,72,88,72,80,79,76,79,74,78,72,80,72,75,71,74,65,51,69,62,42,79,45,65,39,51,83,88,63,42,59,65,59,48,19,67,76,66,52,23,48,63,61,44,33,47,62,54,26,65,92,71,53,52,71,62,49,79,71,76,49,60,71,43,77,41,33,46,17,31,55,98,66,53,66,93,77,63,81,80,51,50,84,96,61,48,56,64,61,53,17,58,76,70,72,45,59,53,68,57,53,39,66,78,33,74,88,46,51,96,84,47,79,75,71,71,59,126

Nearest PDB structures (foldseek):
  7pua-assembly1_CJ  TM=4.138E-01  e=3.499E-01  Trypanosoma brucei brucei

Foldseek 3Di:
DDDDDDDDDPDDPDDPDDDPPPDPFLPDDDDDDDDDDDDDDPPDDDDDDDDDPDPDPPPPPPPPCPPLFAFPDKDFDAPPDALVNCCQVVVADSQQQCVNQPVNQDRRSPPDDGRDMTRRHGDVLTDPHHDFDDPPDFLCNVCVVVVHDSVVVCVNVVSQDPVNPPHDGD

pLDDT: mean 74.92, std 24.05, range [27.92, 98.56]

InterPro domains:
  IPR018392 LysM domain [PF01476] (75-120)
  IPR018392 LysM domain [PS51782] (73-120)
  IPR018392 LysM domain [cd00118] (132-167)
  IPR036779 LysM domain superfamily [G3DSA:3.10.350.10] (71-120)
  IPR036779 LysM domain superfamily [G3DSA:3.10.350.10] (127-169)
  IPR052210 Secreted LysM effector LysM1-like [PTHR34997] (63-168)

Secondary structure (DSSP, 8-state):
------PPP----------------------------PPP----------------------------PPEEEEEEPPTT--HHHHHHHHT--HHHHHHHTBTTB-TTSTT--TT-EEEEEETTT--S---PPPTT--HHHHHHHHTS-HHHHHHH-TTS-TT--S----